Protein AF-A0AAV9CHT3-F1 (afdb_monomer_lite)

Organism: Acorus calamus (NCBI:txid4465)

Radius of gyration: 25.02 Å; chains: 1; bounding box: 63×38×76 Å

InterPro domains:
  IPR001828 Receptor, ligand binding region [PF01094] (1-89)
  IPR015683 Ionotropic glutamate receptor [PTHR34836] (1-93)
  IPR028082 Periplasmic binding protein-like I [SSF53822] (1-90)

Foldseek 3Di:
DDDFDEDEDEQVVVLCPLVDDVVVVVVRSYYDYDHDDDDPDPVVVVVQVVQQVVCCVVPVPDRRDGDGPVVVVVVVVVVVVVVVVVVVVVVVVVVVVVVVVVVVVVPDD

Sequence (109 aa):
MGEGSVWITTDGLTNLLDTMHPSEIDSMQGVVGVRPYIRKTRKNVEFLERWKKRFHEDYPDIDASEPIVYDLWAYDSLQALSVAVEQAWRVNFDVEITGNETMSRLGSP

Secondary structure (DSSP, 8-state):
-PPPP-EEE-HHHHTTGGGS-HHHHHHTS-EEE--------HHHHHHHHHHHHHHHHH-TTS--PPPPHHHHHHHHHHHHHHHHHHHHHHHHHHHHHHHHHHHHHHS--

pLDDT: mean 84.98, std 11.6, range [46.84, 98.0]

Structure (mmCIF, N/CA/C/O backbone):
data_AF-A0AAV9CHT3-F1
#
_entry.id   AF-A0AAV9CHT3-F1
#
loop_
_atom_site.group_PDB
_atom_site.id
_atom_site.type_symbol
_atom_site.label_atom_id
_atom_site.label_alt_id
_atom_site.label_comp_id
_atom_site.label_asym_id
_atom_site.label_entity_id
_atom_site.label_seq_id
_atom_site.pdbx_PDB_ins_code
_atom_site.Cartn_x
_atom_site.Cartn_y
_atom_site.Cartn_z
_atom_site.occupancy
_atom_site.B_iso_or_equiv
_atom_site.auth_seq_id
_atom_site.auth_comp_id
_atom_site.auth_asym_id
_atom_site.auth_atom_id
_atom_site.pdbx_PDB_model_num
ATOM 1 N N . MET A 1 1 ? -32.438 -6.574 22.248 1.00 46.84 1 MET A N 1
ATOM 2 C CA . MET A 1 1 ? -31.022 -6.212 22.037 1.00 46.84 1 MET A CA 1
ATOM 3 C C . MET A 1 1 ? -30.484 -7.216 21.041 1.00 46.84 1 MET A C 1
ATOM 5 O O . MET A 1 1 ? -30.465 -8.390 21.375 1.00 46.84 1 MET A O 1
ATOM 9 N N . GLY A 1 2 ? -30.246 -6.797 19.796 1.00 59.62 2 GLY A N 1
ATOM 10 C CA . GLY A 1 2 ? -29.737 -7.692 18.755 1.00 59.62 2 GLY A CA 1
ATOM 11 C C . GLY A 1 2 ? -28.269 -8.000 19.017 1.00 59.62 2 GLY A C 1
ATOM 12 O O . GLY A 1 2 ? -27.523 -7.102 19.401 1.00 59.62 2 GLY A O 1
ATOM 13 N N . GLU A 1 3 ? -27.888 -9.262 18.876 1.00 74.50 3 GLU A N 1
ATOM 14 C CA . GLU A 1 3 ? -26.504 -9.708 19.013 1.00 74.50 3 GLU A CA 1
ATOM 15 C C . GLU A 1 3 ? -25.654 -9.006 17.942 1.00 74.50 3 GLU A C 1
ATOM 17 O O . GLU A 1 3 ? -25.982 -9.049 16.755 1.00 74.50 3 GLU A O 1
ATOM 22 N N . GLY A 1 4 ? -24.611 -8.283 18.361 1.00 77.31 4 GLY A N 1
ATOM 23 C CA . GLY A 1 4 ? -23.690 -7.629 17.430 1.00 77.31 4 GLY A CA 1
ATOM 24 C C . GLY A 1 4 ? -23.019 -8.666 16.529 1.00 77.31 4 GLY A C 1
ATOM 25 O O . GLY A 1 4 ? -22.645 -9.742 16.995 1.00 77.31 4 GLY A O 1
ATOM 26 N N . SER A 1 5 ? -22.887 -8.358 15.240 1.00 85.69 5 SER A N 1
ATOM 27 C CA . SER A 1 5 ? -22.200 -9.225 14.276 1.00 85.69 5 SER A CA 1
ATOM 28 C C . SER A 1 5 ? -20.730 -8.827 14.143 1.00 85.69 5 SER A C 1
ATOM 30 O O . SER A 1 5 ? -20.398 -7.650 14.236 1.00 85.69 5 SER A O 1
ATOM 32 N N . VAL A 1 6 ? -19.850 -9.806 13.913 1.00 90.88 6 VAL A N 1
ATOM 33 C CA . VAL A 1 6 ? -18.422 -9.578 13.635 1.00 90.88 6 VAL A CA 1
ATOM 34 C C . VAL A 1 6 ? -18.067 -10.203 12.294 1.00 90.88 6 VAL A C 1
ATOM 36 O O . VAL A 1 6 ? -18.421 -11.351 12.024 1.00 90.88 6 VAL A O 1
ATOM 39 N N . TRP A 1 7 ? -17.329 -9.465 11.471 1.00 92.56 7 TRP A N 1
ATOM 40 C CA . TRP A 1 7 ? -16.829 -9.928 10.182 1.00 92.56 7 TRP A CA 1
ATOM 41 C C . TRP A 1 7 ? -15.420 -10.491 10.316 1.00 92.56 7 TRP A C 1
ATOM 43 O O . TRP A 1 7 ? -14.541 -9.862 10.906 1.00 92.56 7 TRP A O 1
ATOM 53 N N . ILE A 1 8 ? -15.194 -11.655 9.710 1.00 94.25 8 ILE A N 1
ATOM 54 C CA . ILE A 1 8 ? -13.856 -12.199 9.481 1.00 94.25 8 ILE A CA 1
ATOM 55 C C . ILE A 1 8 ? -13.530 -11.971 8.011 1.00 94.25 8 ILE A C 1
ATOM 57 O O . ILE A 1 8 ? -14.248 -12.441 7.129 1.00 94.25 8 ILE A O 1
ATOM 61 N N . THR A 1 9 ? -12.464 -11.227 7.751 1.00 94.38 9 THR A N 1
ATOM 62 C CA . THR A 1 9 ? -12.089 -10.793 6.405 1.00 94.38 9 THR A CA 1
ATOM 63 C C . THR A 1 9 ? -10.811 -11.479 5.948 1.00 94.38 9 THR A C 1
ATOM 65 O O . THR A 1 9 ? -9.919 -11.780 6.743 1.00 94.38 9 THR A O 1
ATOM 68 N N . THR A 1 10 ? -10.738 -11.756 4.650 1.00 94.12 10 THR A N 1
ATOM 69 C CA . THR A 1 10 ? -9.500 -12.192 4.003 1.00 94.12 10 THR A CA 1
ATOM 70 C C . THR A 1 10 ? -8.595 -10.990 3.766 1.00 94.12 10 THR A C 1
ATOM 72 O O . THR A 1 10 ? -9.066 -9.852 3.716 1.00 94.12 10 THR A O 1
ATOM 75 N N . ASP A 1 11 ? -7.313 -11.249 3.523 1.00 90.75 11 ASP A N 1
ATOM 76 C CA . ASP A 1 11 ? -6.328 -10.219 3.187 1.00 90.75 11 ASP A CA 1
ATOM 77 C C . ASP A 1 11 ? -6.762 -9.316 2.027 1.00 90.75 11 ASP A C 1
ATOM 79 O O . ASP A 1 11 ? -6.566 -8.107 2.110 1.00 90.75 11 ASP A O 1
ATOM 83 N N . GLY A 1 12 ? -7.439 -9.877 1.020 1.00 89.75 12 GLY A N 1
ATOM 84 C CA . GLY A 1 12 ? -8.187 -9.150 -0.015 1.00 89.75 12 GLY A CA 1
ATOM 85 C C . GLY A 1 12 ? -8.878 -7.890 0.495 1.00 89.75 12 GLY A C 1
ATOM 86 O O . GLY A 1 12 ? -8.546 -6.772 0.109 1.00 89.75 12 GLY A O 1
ATOM 87 N N . LEU A 1 13 ? -9.836 -8.093 1.396 1.00 91.00 13 LEU A N 1
ATOM 88 C CA . LEU A 1 13 ? -10.651 -7.021 1.945 1.00 91.00 13 LEU A CA 1
ATOM 89 C C . LEU A 1 13 ? -9.909 -6.253 3.042 1.00 91.00 13 LEU A C 1
ATOM 91 O O . LEU A 1 13 ? -9.994 -5.031 3.078 1.00 91.00 13 LEU A O 1
ATOM 95 N N . THR A 1 14 ? -9.140 -6.934 3.900 1.00 92.50 14 THR A N 1
ATOM 96 C CA . THR A 1 14 ? -8.408 -6.286 4.999 1.00 92.50 14 THR A CA 1
ATOM 97 C C . THR A 1 14 ? -7.439 -5.210 4.498 1.00 92.50 14 THR A C 1
ATOM 99 O O . THR A 1 14 ? -7.319 -4.170 5.138 1.00 92.50 14 THR A O 1
ATOM 102 N N . ASN A 1 15 ? -6.771 -5.420 3.357 1.00 90.19 15 ASN A N 1
ATOM 103 C CA . ASN A 1 15 ? -5.864 -4.423 2.770 1.00 90.19 15 ASN A CA 1
ATOM 104 C C . ASN A 1 15 ? -6.590 -3.198 2.191 1.00 90.19 15 ASN A C 1
ATOM 106 O O . ASN A 1 15 ? -5.945 -2.181 1.972 1.00 90.19 15 ASN A O 1
ATOM 110 N N . LEU A 1 16 ? -7.897 -3.286 1.930 1.00 88.25 16 LEU A N 1
ATOM 111 C CA . LEU A 1 16 ? -8.692 -2.198 1.354 1.00 88.25 16 LEU A CA 1
ATOM 112 C C . LEU A 1 16 ? -9.424 -1.368 2.410 1.00 88.25 16 LEU A C 1
ATOM 114 O O . LEU A 1 16 ? -9.884 -0.275 2.093 1.00 88.25 16 LEU A O 1
ATOM 118 N N . LEU A 1 17 ? -9.512 -1.845 3.657 1.00 89.12 17 LEU A N 1
ATOM 119 C CA . LEU A 1 17 ? -10.226 -1.142 4.729 1.00 89.12 17 LEU A CA 1
ATOM 120 C C . LEU A 1 17 ? -9.690 0.278 4.940 1.00 89.12 17 LEU A C 1
ATOM 122 O O . LEU A 1 17 ? -10.479 1.197 5.109 1.00 89.12 17 LEU A O 1
ATOM 126 N N . ASP A 1 18 ? -8.372 0.473 4.835 1.00 82.38 18 ASP A N 1
ATOM 127 C CA . ASP A 1 18 ? -7.726 1.784 4.999 1.00 82.38 18 ASP A CA 1
ATOM 128 C C . ASP A 1 18 ? -8.125 2.798 3.898 1.00 82.38 18 ASP A C 1
ATOM 130 O O . ASP A 1 18 ? -7.897 3.996 4.047 1.00 82.38 18 ASP A O 1
ATOM 134 N N . THR A 1 19 ? -8.734 2.329 2.801 1.00 82.56 19 THR A N 1
ATOM 135 C CA . THR A 1 19 ? -9.230 3.163 1.689 1.00 82.56 19 THR A CA 1
ATOM 136 C C . THR A 1 19 ? -10.740 3.414 1.729 1.00 82.56 19 THR A C 1
ATOM 138 O O . THR A 1 19 ? -11.242 4.245 0.974 1.00 82.56 19 THR A O 1
ATOM 141 N N . MET A 1 20 ? -11.476 2.700 2.586 1.00 87.00 20 MET A N 1
ATOM 142 C CA . MET A 1 20 ? -12.930 2.825 2.692 1.00 87.00 20 MET A CA 1
ATOM 143 C C . MET A 1 20 ? -13.324 4.059 3.497 1.00 87.00 20 MET A C 1
ATOM 145 O O . MET A 1 20 ? -12.599 4.517 4.382 1.00 87.00 20 MET A O 1
ATOM 149 N N . HIS A 1 21 ? -14.519 4.585 3.227 1.00 88.25 21 HIS A N 1
ATOM 150 C CA . HIS A 1 21 ? -15.044 5.677 4.034 1.00 88.25 21 HIS A CA 1
ATOM 151 C C . HIS A 1 21 ? -15.330 5.181 5.468 1.00 88.25 21 HIS A C 1
ATOM 153 O O . HIS A 1 21 ? -15.886 4.090 5.625 1.00 88.25 21 HIS A O 1
ATOM 159 N N . PRO A 1 22 ? -15.043 5.965 6.529 1.00 88.75 22 PRO A N 1
ATOM 160 C CA . PRO A 1 22 ? -15.253 5.528 7.914 1.00 88.75 22 PRO A CA 1
ATOM 161 C C . PRO A 1 22 ? -16.662 4.987 8.200 1.00 88.75 22 PRO A C 1
ATOM 163 O O . PRO A 1 22 ? -16.810 3.998 8.909 1.00 88.75 22 PRO A O 1
ATOM 166 N N . SER A 1 23 ? -17.696 5.561 7.572 1.00 91.88 23 SER A N 1
ATOM 167 C CA . SER A 1 23 ? -19.081 5.086 7.721 1.00 91.88 23 SER A CA 1
ATOM 168 C C . SER A 1 23 ? -19.320 3.668 7.191 1.00 91.88 23 SER A C 1
ATOM 170 O O . SER A 1 23 ? -20.215 2.978 7.673 1.00 91.88 23 SER A O 1
ATOM 172 N N . GLU A 1 24 ? -18.565 3.238 6.177 1.00 90.12 24 GLU A N 1
ATOM 173 C CA . GLU A 1 24 ? -18.646 1.878 5.635 1.00 90.12 24 GLU A CA 1
ATOM 174 C C . GLU A 1 24 ? -18.065 0.884 6.642 1.00 90.12 24 GLU A C 1
ATOM 176 O O . GLU A 1 24 ? -18.703 -0.124 6.943 1.00 90.12 24 GLU A O 1
ATOM 181 N N . ILE A 1 25 ? -16.921 1.220 7.244 1.00 89.44 25 ILE A N 1
ATOM 182 C CA . ILE A 1 25 ? -16.278 0.416 8.291 1.00 89.44 25 ILE A CA 1
ATOM 183 C C . ILE A 1 25 ? -17.169 0.349 9.540 1.00 89.44 25 ILE A C 1
ATOM 185 O O . ILE A 1 25 ? -17.397 -0.737 10.076 1.00 89.44 25 ILE A O 1
ATOM 189 N N . ASP A 1 26 ? -17.742 1.478 9.967 1.00 89.25 26 ASP A N 1
ATOM 190 C CA . ASP A 1 26 ? -18.636 1.553 11.131 1.00 89.25 26 ASP A CA 1
ATOM 191 C C . ASP A 1 26 ? -19.886 0.675 10.959 1.00 89.25 26 ASP A C 1
ATOM 193 O O . ASP A 1 26 ? -20.367 0.060 11.917 1.00 89.25 26 ASP A O 1
ATOM 197 N N . SER A 1 27 ? -20.395 0.557 9.727 1.00 90.62 27 SER A N 1
ATOM 198 C CA . SER A 1 27 ? -21.557 -0.284 9.416 1.00 90.62 27 SER A CA 1
ATOM 199 C C . SER A 1 27 ? -21.308 -1.778 9.646 1.00 90.62 27 SER A C 1
ATOM 201 O O . SER A 1 27 ? -22.255 -2.533 9.872 1.00 90.62 27 SER A O 1
ATOM 203 N N . MET A 1 28 ? -20.043 -2.208 9.641 1.00 90.69 28 MET A N 1
ATOM 204 C CA . MET A 1 28 ? -19.671 -3.607 9.832 1.00 90.69 28 MET A CA 1
ATOM 205 C C . MET A 1 28 ? -19.772 -4.048 11.301 1.00 90.69 28 MET A C 1
ATOM 207 O O . MET A 1 28 ? -19.753 -5.244 11.558 1.00 90.69 28 MET A O 1
ATOM 211 N N . GLN A 1 29 ? -19.913 -3.130 12.271 1.00 90.19 29 GLN A N 1
ATOM 212 C CA . GLN A 1 29 ? -20.116 -3.423 13.709 1.00 90.19 29 GLN A CA 1
ATOM 213 C C . GLN A 1 29 ? -19.012 -4.265 14.393 1.00 90.19 29 GLN A C 1
ATOM 215 O O . GLN A 1 29 ? -19.133 -4.614 15.568 1.00 90.19 29 GLN A O 1
ATOM 220 N N . GLY A 1 30 ? -17.913 -4.539 13.686 1.00 88.69 30 GLY A N 1
ATOM 221 C CA . GLY A 1 30 ? -16.745 -5.277 14.158 1.00 88.69 30 GLY A CA 1
ATOM 222 C C . GLY A 1 30 ? -16.071 -6.031 13.013 1.00 88.69 30 GLY A C 1
ATOM 223 O O . GLY A 1 30 ? -16.718 -6.807 12.314 1.00 88.69 30 GLY A O 1
ATOM 224 N N . VAL A 1 31 ? -14.765 -5.832 12.821 1.00 92.88 31 VAL A N 1
ATOM 225 C CA . VAL A 1 31 ? -13.989 -6.489 11.758 1.00 92.88 31 VAL A CA 1
ATOM 226 C C . VAL A 1 31 ? -12.695 -7.052 12.325 1.00 92.88 31 VAL A C 1
ATOM 228 O O . VAL A 1 31 ? -11.944 -6.356 13.005 1.00 92.88 31 VAL A O 1
ATOM 231 N N . VAL A 1 32 ? -12.417 -8.311 12.002 1.00 94.00 32 VAL A N 1
ATOM 232 C CA . VAL A 1 32 ? -11.131 -8.967 12.234 1.00 94.00 32 VAL A CA 1
ATOM 233 C C . VAL A 1 32 ? -10.613 -9.480 10.897 1.00 94.00 32 VAL A C 1
ATOM 235 O O . VAL A 1 32 ? -11.356 -10.043 10.094 1.00 94.00 32 VAL A O 1
ATOM 238 N N . GLY A 1 33 ? -9.331 -9.272 10.629 1.00 93.19 33 GLY A N 1
ATOM 239 C CA . GLY A 1 33 ? -8.716 -9.648 9.366 1.00 93.19 33 GLY A CA 1
ATOM 240 C C . GLY A 1 33 ? -7.229 -9.912 9.510 1.00 93.19 33 GLY A C 1
ATOM 241 O O . GLY A 1 33 ? -6.635 -9.697 10.569 1.00 93.19 33 GLY A O 1
ATOM 242 N N . VAL A 1 34 ? -6.629 -10.378 8.424 1.00 92.88 34 VAL A N 1
ATOM 243 C CA . VAL A 1 34 ? -5.186 -10.597 8.311 1.00 92.88 34 VAL A CA 1
ATOM 244 C C . VAL A 1 34 ? -4.660 -9.763 7.157 1.00 92.88 34 VAL A C 1
ATOM 246 O O . VAL A 1 34 ? -5.336 -9.618 6.150 1.00 92.88 34 VAL A O 1
ATOM 249 N N . ARG A 1 35 ? -3.449 -9.221 7.272 1.00 90.69 35 ARG A N 1
ATOM 250 C CA . ARG A 1 35 ? -2.804 -8.513 6.161 1.00 90.69 35 ARG A CA 1
ATOM 251 C C . ARG A 1 35 ? -1.343 -8.924 6.022 1.00 90.69 35 ARG A C 1
ATOM 253 O O . ARG A 1 35 ? -0.706 -9.201 7.046 1.00 90.69 35 ARG A O 1
ATOM 260 N N . PRO A 1 36 ? -0.792 -8.969 4.797 1.00 90.00 36 PRO A N 1
ATOM 261 C CA . PRO A 1 36 ? 0.609 -9.286 4.593 1.00 90.00 36 PRO A CA 1
ATOM 262 C C . PRO A 1 36 ? 1.504 -8.288 5.326 1.00 90.00 36 PRO A C 1
ATOM 264 O O . PRO A 1 36 ? 1.335 -7.073 5.230 1.00 90.00 36 PRO A O 1
ATOM 267 N N . TYR A 1 37 ? 2.483 -8.804 6.063 1.00 89.00 37 TYR A N 1
ATOM 268 C CA . TYR A 1 37 ? 3.453 -7.955 6.736 1.00 89.00 37 TYR A CA 1
ATOM 269 C C . TYR A 1 37 ? 4.553 -7.524 5.764 1.00 89.00 37 TYR A C 1
ATOM 271 O O . TYR A 1 37 ? 5.405 -8.325 5.369 1.00 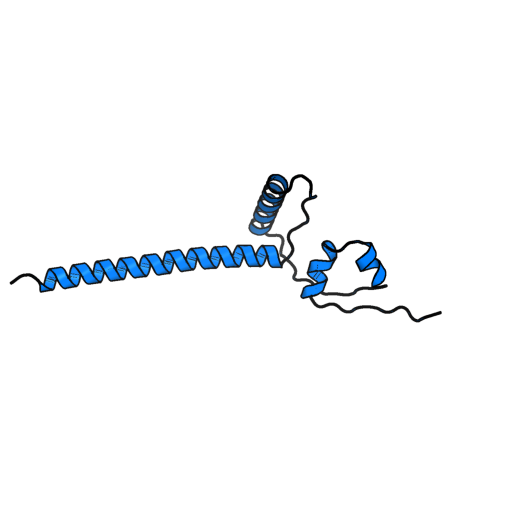89.00 37 TYR A O 1
ATOM 279 N N . ILE A 1 38 ? 4.575 -6.236 5.422 1.00 86.19 38 ILE A N 1
ATOM 280 C CA . ILE A 1 38 ? 5.658 -5.642 4.639 1.00 86.19 38 ILE A CA 1
ATOM 281 C C . ILE A 1 38 ? 6.809 -5.301 5.589 1.00 86.19 38 ILE A C 1
ATOM 283 O O . ILE A 1 38 ? 6.728 -4.387 6.413 1.00 86.19 38 ILE A O 1
ATOM 287 N N . ARG A 1 39 ? 7.915 -6.045 5.478 1.00 89.88 39 ARG A N 1
ATOM 288 C CA . ARG A 1 39 ? 9.128 -5.772 6.263 1.00 89.88 39 ARG A CA 1
ATOM 289 C C . ARG A 1 39 ? 9.650 -4.367 5.958 1.00 89.88 39 ARG A C 1
ATOM 291 O O . ARG A 1 39 ? 9.841 -4.010 4.795 1.00 89.88 39 ARG A O 1
ATOM 298 N N . LYS A 1 40 ? 9.975 -3.602 7.002 1.00 90.12 40 LYS A N 1
ATOM 299 C CA . LYS A 1 40 ? 10.660 -2.307 6.875 1.00 90.12 40 LYS A CA 1
ATOM 300 C C . LYS A 1 40 ? 12.122 -2.524 6.486 1.00 90.12 40 LYS A C 1
ATOM 302 O O . LYS A 1 40 ? 12.990 -2.689 7.336 1.00 90.12 40 LYS A O 1
ATOM 307 N N . THR A 1 41 ? 12.378 -2.574 5.186 1.00 94.00 41 THR A N 1
ATOM 308 C CA . THR A 1 41 ? 13.725 -2.617 4.606 1.00 94.00 41 THR A CA 1
ATOM 309 C C . THR A 1 41 ? 14.055 -1.257 4.001 1.00 94.00 41 THR A C 1
ATOM 311 O O . THR A 1 41 ? 13.145 -0.512 3.642 1.00 94.00 41 THR A O 1
ATOM 314 N N . ARG A 1 42 ? 15.345 -0.940 3.825 1.00 95.12 42 ARG A N 1
ATOM 315 C CA . ARG A 1 42 ? 15.765 0.306 3.160 1.00 95.12 42 ARG A CA 1
ATOM 316 C C . ARG A 1 42 ? 15.101 0.480 1.786 1.00 95.12 42 ARG A C 1
ATOM 318 O O . ARG A 1 42 ? 14.579 1.547 1.505 1.00 95.12 42 ARG A O 1
ATOM 325 N N . LYS A 1 43 ? 15.039 -0.589 0.981 1.00 91.38 43 LYS A N 1
ATOM 326 C CA . LYS A 1 43 ? 14.387 -0.574 -0.34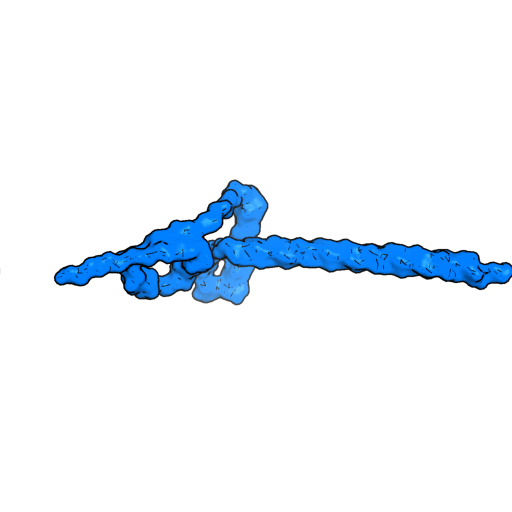0 1.00 91.38 43 LYS A CA 1
ATOM 327 C C . LYS A 1 43 ? 12.900 -0.206 -0.260 1.00 91.38 43 LYS A C 1
ATOM 329 O O . LYS A 1 43 ? 12.437 0.598 -1.060 1.00 91.38 43 LYS A O 1
ATOM 334 N N . ASN A 1 44 ? 12.175 -0.762 0.713 1.00 89.75 44 ASN A N 1
ATOM 335 C CA . ASN A 1 44 ? 10.744 -0.491 0.883 1.00 89.75 44 ASN A CA 1
ATOM 336 C C . ASN A 1 44 ? 10.487 0.932 1.392 1.00 89.75 44 ASN A C 1
ATOM 338 O O . ASN A 1 44 ? 9.525 1.561 0.969 1.00 89.75 44 ASN A O 1
ATOM 342 N N . VAL A 1 45 ? 11.359 1.452 2.263 1.00 91.56 45 VAL A N 1
ATOM 343 C CA . VAL A 1 45 ? 11.290 2.849 2.721 1.00 91.56 45 VAL A CA 1
ATOM 344 C C . VAL A 1 45 ? 11.540 3.806 1.555 1.00 91.56 45 VAL A C 1
ATOM 346 O O . VAL A 1 45 ? 10.727 4.688 1.309 1.00 91.56 45 VAL A O 1
ATOM 349 N N . GLU A 1 46 ? 12.600 3.578 0.777 1.00 93.25 46 GLU A N 1
ATOM 350 C CA . GLU A 1 46 ? 12.905 4.389 -0.408 1.00 93.25 46 GLU A CA 1
ATOM 351 C C . GLU A 1 46 ? 11.776 4.324 -1.452 1.00 93.25 46 GLU A C 1
ATOM 353 O O . GLU A 1 46 ? 11.478 5.322 -2.106 1.00 93.25 46 GLU A O 1
ATOM 358 N N . PHE A 1 47 ? 11.141 3.159 -1.634 1.00 90.69 47 PHE A N 1
ATOM 359 C CA . PHE A 1 47 ? 9.957 3.023 -2.486 1.00 90.69 47 PHE A CA 1
ATOM 360 C C . PHE A 1 47 ? 8.792 3.870 -1.967 1.00 90.69 47 PHE A C 1
ATOM 362 O O . PHE A 1 47 ? 8.223 4.640 -2.735 1.00 90.69 47 PHE A O 1
ATOM 369 N N . LEU A 1 48 ? 8.477 3.772 -0.673 1.00 90.44 48 LEU A N 1
ATOM 370 C CA . LEU A 1 48 ? 7.385 4.513 -0.046 1.00 90.44 48 LEU A CA 1
ATOM 371 C C . LEU A 1 48 ? 7.570 6.031 -0.178 1.00 90.44 48 LEU A C 1
ATOM 373 O O . LEU A 1 48 ? 6.618 6.743 -0.482 1.00 90.44 48 LEU A O 1
ATOM 377 N N . GLU A 1 49 ? 8.791 6.528 0.014 1.00 91.81 49 GLU A N 1
ATOM 378 C CA . GLU A 1 49 ? 9.116 7.949 -0.156 1.00 91.81 49 GLU A CA 1
ATOM 379 C C . GLU A 1 49 ? 8.916 8.411 -1.605 1.00 91.81 49 GLU A C 1
ATOM 381 O O . GLU A 1 49 ? 8.285 9.443 -1.843 1.00 91.81 49 GLU A O 1
ATOM 386 N N . ARG A 1 50 ? 9.400 7.631 -2.585 1.00 92.31 50 ARG A N 1
ATOM 387 C CA . ARG A 1 50 ? 9.180 7.928 -4.011 1.00 92.31 50 ARG A CA 1
ATOM 388 C C . ARG A 1 50 ? 7.700 7.894 -4.375 1.00 92.31 50 ARG A C 1
ATOM 390 O O . ARG A 1 50 ? 7.252 8.773 -5.105 1.00 92.31 50 ARG A O 1
ATOM 397 N N . TRP A 1 51 ? 6.964 6.910 -3.863 1.00 90.31 51 TRP A N 1
ATOM 398 C CA . TRP A 1 51 ? 5.527 6.773 -4.074 1.00 90.31 51 TRP A CA 1
ATOM 399 C C . TRP A 1 51 ? 4.775 7.992 -3.547 1.00 90.31 51 TRP A C 1
ATOM 401 O O . TRP A 1 51 ? 4.096 8.652 -4.323 1.00 90.31 51 TRP A O 1
ATOM 411 N N . LYS A 1 52 ? 4.956 8.351 -2.268 1.00 89.19 52 LYS A N 1
ATOM 412 C CA . LYS A 1 52 ? 4.281 9.506 -1.648 1.00 89.19 52 LYS A CA 1
ATOM 413 C C . LYS A 1 52 ? 4.567 10.799 -2.404 1.00 89.19 52 LYS A C 1
ATOM 415 O O . LYS A 1 52 ? 3.646 11.563 -2.677 1.00 89.19 52 LYS A O 1
ATOM 420 N N . LYS A 1 53 ? 5.829 11.017 -2.790 1.00 91.69 53 LYS A N 1
ATOM 421 C CA . LYS A 1 53 ? 6.218 12.180 -3.591 1.00 91.69 53 LYS A CA 1
ATOM 422 C C . LYS A 1 53 ? 5.476 12.208 -4.929 1.00 91.69 53 LYS A C 1
ATOM 424 O O . LYS A 1 53 ? 4.874 13.221 -5.261 1.00 91.69 53 LYS A O 1
ATOM 429 N N . ARG A 1 54 ? 5.518 11.108 -5.685 1.00 90.94 54 ARG A N 1
ATOM 430 C CA . ARG A 1 54 ? 4.928 11.054 -7.025 1.00 90.94 54 ARG A CA 1
ATOM 431 C C . ARG A 1 54 ? 3.405 11.136 -6.993 1.00 90.94 54 ARG A C 1
ATOM 433 O O . ARG A 1 54 ? 2.822 11.859 -7.784 1.00 90.94 54 ARG A O 1
ATOM 440 N N . PHE A 1 55 ? 2.783 10.442 -6.047 1.00 89.06 55 PHE A N 1
ATOM 441 C CA . PHE A 1 55 ? 1.339 10.461 -5.865 1.00 89.06 55 PHE A CA 1
ATOM 442 C C . PHE A 1 55 ? 0.837 11.874 -5.564 1.00 89.06 55 PHE A C 1
ATOM 444 O O . PHE A 1 55 ? -0.135 12.306 -6.163 1.00 89.06 55 PHE A O 1
ATOM 451 N N . HIS A 1 56 ? 1.533 12.620 -4.702 1.00 89.75 56 HIS A N 1
ATOM 452 C CA . HIS A 1 56 ? 1.169 14.004 -4.408 1.00 89.75 56 HIS A CA 1
ATOM 453 C C . HIS A 1 56 ? 1.381 14.950 -5.604 1.00 89.75 56 HIS A C 1
ATOM 455 O O . HIS A 1 56 ? 0.608 15.883 -5.789 1.00 89.75 56 HIS A O 1
ATOM 461 N N . GLU A 1 57 ? 2.409 14.715 -6.429 1.00 91.75 57 GLU A N 1
ATOM 462 C CA . GLU A 1 57 ? 2.614 15.465 -7.679 1.00 91.75 57 GLU A CA 1
ATOM 463 C C . GLU A 1 57 ? 1.476 15.223 -8.686 1.00 91.75 57 GLU A C 1
ATOM 465 O O . GLU A 1 57 ? 0.996 16.173 -9.304 1.00 91.75 57 GLU A O 1
ATOM 470 N N . ASP A 1 58 ? 1.044 13.969 -8.841 1.00 91.75 58 ASP A N 1
ATOM 471 C CA . ASP A 1 58 ? 0.022 13.572 -9.815 1.00 91.75 58 ASP A CA 1
ATOM 472 C C . ASP A 1 58 ? -1.415 13.847 -9.304 1.00 91.75 58 ASP A C 1
ATOM 474 O O . ASP A 1 58 ? -2.315 14.121 -10.101 1.00 91.75 58 ASP A O 1
ATOM 478 N N . TYR A 1 59 ? -1.627 13.824 -7.981 1.00 88.69 59 TYR A N 1
ATOM 479 C CA . TYR A 1 59 ? -2.921 13.993 -7.304 1.00 88.69 59 TYR A CA 1
ATOM 480 C C . TYR A 1 59 ? -2.814 14.941 -6.090 1.00 88.69 59 TYR A C 1
ATOM 482 O O . TYR A 1 59 ? -2.927 14.502 -4.944 1.00 88.69 59 TYR A O 1
ATOM 490 N N . PRO A 1 60 ? -2.624 16.254 -6.305 1.00 88.19 60 PRO A N 1
ATOM 491 C CA . PRO A 1 60 ? -2.356 17.212 -5.226 1.00 88.19 60 PRO A CA 1
ATOM 492 C C . PRO A 1 60 ? -3.517 17.390 -4.237 1.00 88.19 60 PRO A C 1
ATOM 494 O O . PRO A 1 60 ? -3.283 17.741 -3.081 1.00 88.19 60 PRO A O 1
ATOM 497 N N . ASP A 1 61 ? -4.753 17.132 -4.675 1.00 89.06 61 ASP A N 1
ATOM 498 C CA . ASP A 1 61 ? -5.968 17.276 -3.860 1.00 89.06 61 ASP A CA 1
ATOM 499 C C . ASP A 1 61 ? -6.293 16.024 -3.023 1.00 89.06 61 ASP A C 1
ATOM 501 O O . ASP A 1 61 ? -7.244 16.031 -2.239 1.00 89.06 61 ASP A O 1
ATOM 505 N N . ILE A 1 62 ? -5.532 14.938 -3.199 1.00 82.62 62 ILE A N 1
ATOM 506 C CA . ILE A 1 62 ? -5.720 13.677 -2.479 1.00 82.62 62 ILE A CA 1
ATOM 507 C C . ILE A 1 62 ? -4.574 13.524 -1.485 1.00 82.62 62 ILE A C 1
ATOM 509 O O . ILE A 1 62 ? -3.400 13.547 -1.860 1.00 82.62 62 ILE A O 1
ATOM 513 N N . ASP A 1 63 ? -4.912 13.341 -0.209 1.00 74.12 63 ASP A N 1
ATOM 514 C CA . ASP A 1 63 ? -3.897 13.028 0.789 1.00 74.12 63 ASP A CA 1
ATOM 515 C C . ASP A 1 63 ? -3.300 11.652 0.472 1.00 74.12 63 ASP A C 1
ATOM 517 O O . ASP A 1 63 ? -4.025 10.676 0.259 1.00 74.12 63 ASP A O 1
ATOM 521 N N . ALA A 1 64 ? -1.975 11.583 0.362 1.00 67.00 64 ALA A N 1
ATOM 522 C CA . ALA A 1 64 ? -1.305 10.386 -0.124 1.00 67.00 64 ALA A CA 1
ATOM 523 C C . ALA A 1 64 ? -1.464 9.252 0.898 1.00 67.00 64 ALA A C 1
ATOM 525 O O . ALA A 1 64 ? -0.754 9.210 1.909 1.00 67.00 64 ALA A O 1
ATOM 526 N N . SER A 1 65 ? -2.368 8.309 0.624 1.00 69.75 65 SER A N 1
ATOM 527 C CA . SER A 1 65 ? -2.487 7.101 1.435 1.00 69.75 65 SER A CA 1
ATOM 528 C C . SER A 1 65 ? -1.213 6.268 1.315 1.00 69.75 65 SER A C 1
ATOM 530 O O . SER A 1 65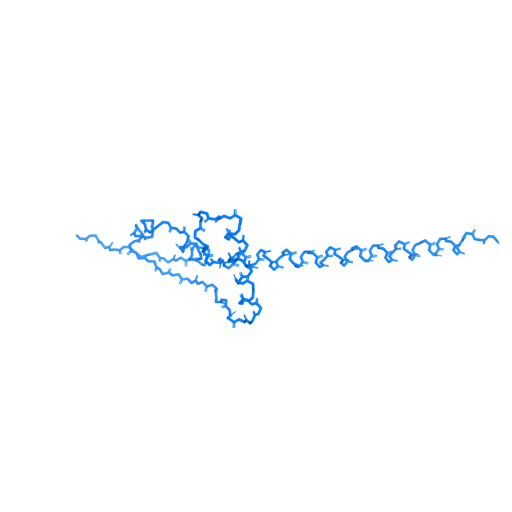 ? -0.506 6.293 0.299 1.00 69.75 65 SER A O 1
ATOM 532 N N . GLU A 1 66 ? -0.886 5.516 2.366 1.00 76.69 66 GLU A N 1
ATOM 533 C CA . GLU A 1 66 ? 0.171 4.520 2.233 1.00 76.69 66 GLU A CA 1
ATOM 534 C C . GLU A 1 66 ? -0.236 3.498 1.158 1.00 76.69 66 GLU A C 1
ATOM 536 O O . GLU A 1 66 ? -1.399 3.092 1.123 1.00 76.69 66 GLU A O 1
ATOM 541 N N . PRO A 1 67 ? 0.687 3.114 0.256 1.00 82.25 67 PRO A N 1
ATOM 542 C CA . PRO A 1 67 ? 0.409 2.115 -0.757 1.00 82.25 67 PRO A CA 1
ATOM 543 C C . PRO A 1 67 ? 0.022 0.804 -0.079 1.00 82.25 67 PRO A C 1
ATOM 545 O O . PRO A 1 67 ? 0.675 0.361 0.876 1.00 82.25 67 PRO A O 1
ATOM 548 N N . ILE A 1 68 ? -1.023 0.169 -0.594 1.00 86.31 68 ILE A N 1
ATOM 549 C CA . ILE A 1 68 ? -1.442 -1.153 -0.141 1.00 86.31 68 ILE A CA 1
ATOM 550 C C . ILE A 1 68 ? -0.506 -2.211 -0.735 1.00 86.31 68 ILE A C 1
ATOM 552 O O . ILE A 1 68 ? 0.264 -1.957 -1.664 1.00 86.31 68 ILE A O 1
ATOM 556 N N . VAL A 1 69 ? -0.554 -3.441 -0.217 1.00 88.81 69 VAL A N 1
ATOM 557 C CA . VAL A 1 69 ? 0.335 -4.523 -0.685 1.00 88.81 69 VAL A CA 1
ATOM 558 C C . VAL A 1 69 ? 0.233 -4.770 -2.200 1.00 88.81 69 VAL A C 1
ATOM 560 O O . VAL A 1 69 ? 1.226 -5.127 -2.834 1.00 88.81 69 VAL A O 1
ATOM 563 N N . TYR A 1 70 ? -0.938 -4.522 -2.793 1.00 87.69 70 TYR A N 1
ATOM 564 C CA . TYR A 1 70 ? -1.161 -4.666 -4.230 1.00 87.69 70 TYR A CA 1
ATOM 565 C C . TYR A 1 70 ? -0.385 -3.647 -5.064 1.00 87.69 70 TYR A C 1
ATOM 567 O O . TYR A 1 70 ? 0.123 -4.016 -6.122 1.00 87.69 70 TYR A O 1
ATOM 575 N N . ASP A 1 71 ? -0.203 -2.419 -4.572 1.00 87.88 71 ASP A N 1
ATOM 576 C CA . ASP A 1 71 ? 0.601 -1.400 -5.257 1.00 87.88 71 ASP A CA 1
ATOM 577 C C . ASP A 1 71 ? 2.073 -1.824 -5.319 1.00 87.88 71 ASP A C 1
ATOM 579 O O . ASP A 1 71 ? 2.730 -1.713 -6.357 1.00 87.88 71 ASP A O 1
ATOM 583 N N . LEU A 1 72 ? 2.585 -2.388 -4.218 1.00 89.62 72 LEU A N 1
ATOM 584 C CA . LEU A 1 72 ? 3.950 -2.910 -4.155 1.00 89.62 72 LEU A CA 1
ATOM 585 C C . LEU A 1 72 ? 4.142 -4.097 -5.112 1.00 89.62 72 LEU A C 1
ATOM 587 O O . LEU A 1 72 ? 5.130 -4.152 -5.841 1.00 89.62 72 LEU A O 1
ATOM 591 N N . TRP A 1 73 ? 3.190 -5.033 -5.153 1.00 91.31 73 TRP A N 1
ATOM 592 C CA . TRP A 1 73 ? 3.258 -6.177 -6.068 1.00 91.31 73 TRP A CA 1
ATOM 593 C C . TRP A 1 73 ? 3.124 -5.778 -7.532 1.00 91.31 73 TRP A C 1
ATOM 595 O O . TRP A 1 73 ? 3.799 -6.367 -8.377 1.00 91.31 73 TRP A O 1
ATOM 605 N N . ALA A 1 74 ? 2.298 -4.782 -7.850 1.00 92.88 74 ALA A N 1
ATOM 606 C CA . ALA A 1 74 ? 2.210 -4.239 -9.199 1.00 92.88 74 ALA A CA 1
ATOM 607 C C . ALA A 1 74 ? 3.556 -3.638 -9.631 1.00 92.88 74 ALA A C 1
ATOM 609 O O . ALA A 1 74 ? 4.037 -3.928 -10.728 1.00 92.88 74 ALA A O 1
ATOM 610 N N . TYR A 1 75 ? 4.208 -2.878 -8.745 1.00 91.12 75 TYR A N 1
ATOM 611 C CA . TYR A 1 75 ? 5.533 -2.314 -8.994 1.00 91.12 75 TYR A CA 1
ATOM 612 C C . TYR A 1 75 ? 6.601 -3.393 -9.233 1.00 91.12 75 TYR A C 1
ATOM 614 O O . TYR A 1 75 ? 7.349 -3.320 -10.211 1.00 91.12 75 TYR A O 1
ATOM 622 N N . ASP A 1 76 ? 6.654 -4.421 -8.385 1.00 91.44 76 ASP A N 1
ATOM 623 C CA . ASP A 1 76 ? 7.598 -5.533 -8.541 1.00 91.44 76 ASP A CA 1
ATOM 624 C C . ASP A 1 76 ? 7.314 -6.354 -9.808 1.00 91.44 76 ASP A C 1
ATOM 626 O O . ASP A 1 76 ? 8.244 -6.752 -10.511 1.00 91.44 76 ASP A O 1
ATOM 630 N N . SER A 1 77 ? 6.039 -6.555 -10.152 1.00 97.25 77 SER A N 1
ATOM 631 C CA . SER A 1 77 ? 5.634 -7.272 -11.367 1.00 97.25 77 SER A CA 1
ATOM 632 C C . SER A 1 77 ? 6.039 -6.521 -12.634 1.00 97.25 77 SER A C 1
ATOM 634 O O . SER A 1 77 ? 6.542 -7.132 -13.576 1.00 97.25 77 SER A O 1
ATOM 636 N N . LEU A 1 78 ? 5.874 -5.195 -12.658 1.00 96.81 78 LEU A N 1
ATOM 637 C CA . LEU A 1 78 ? 6.299 -4.358 -13.783 1.00 96.81 78 LEU A CA 1
ATOM 638 C C . LEU A 1 78 ? 7.822 -4.347 -13.945 1.00 96.81 78 LEU A C 1
ATOM 640 O O . LEU A 1 78 ? 8.309 -4.437 -15.071 1.00 96.81 78 LEU A O 1
ATOM 644 N N . GLN A 1 79 ? 8.575 -4.301 -12.844 1.00 94.31 79 GLN A N 1
ATOM 645 C CA . GLN A 1 79 ? 10.033 -4.443 -12.895 1.00 94.31 79 GLN A CA 1
ATOM 646 C C . GLN A 1 79 ? 10.462 -5.828 -13.396 1.00 94.31 79 GLN A C 1
ATOM 648 O O . GLN A 1 79 ? 11.372 -5.941 -14.215 1.00 94.31 79 GLN A O 1
ATOM 653 N N . ALA A 1 80 ? 9.817 -6.900 -12.932 1.00 97.50 80 ALA A N 1
ATOM 654 C CA . ALA A 1 80 ? 10.113 -8.247 -13.414 1.00 97.50 80 ALA A CA 1
ATOM 655 C C . ALA A 1 80 ? 9.824 -8.375 -14.918 1.00 97.50 80 ALA A C 1
ATOM 657 O O . ALA A 1 80 ? 10.629 -8.941 -15.661 1.00 97.50 80 ALA A O 1
ATOM 658 N N . LEU A 1 81 ? 8.711 -7.795 -15.377 1.00 98.00 81 LEU A N 1
ATOM 659 C CA . LEU A 1 81 ? 8.351 -7.747 -16.789 1.00 98.00 81 LEU A CA 1
ATOM 660 C C . LEU A 1 81 ? 9.384 -6.970 -17.614 1.00 98.00 81 LEU A C 1
ATOM 662 O O . LEU A 1 81 ? 9.788 -7.458 -18.668 1.00 98.00 81 LEU A O 1
ATOM 666 N N . SER A 1 82 ? 9.842 -5.802 -17.150 1.00 96.69 82 SER A N 1
ATOM 667 C CA . SER A 1 82 ? 10.832 -5.005 -17.885 1.00 96.69 82 SER A CA 1
ATOM 668 C C . SER A 1 82 ? 12.141 -5.771 -18.070 1.00 96.69 82 SER A C 1
ATOM 670 O O . SER A 1 82 ? 12.664 -5.839 -19.180 1.00 96.69 82 SER A O 1
ATOM 672 N N . VAL A 1 83 ? 12.619 -6.438 -17.015 1.00 97.12 83 VAL A N 1
ATOM 673 C CA . VAL A 1 83 ? 13.818 -7.286 -17.075 1.00 97.12 83 VAL A CA 1
ATOM 674 C C . VAL A 1 83 ? 13.626 -8.456 -18.045 1.00 97.12 83 VAL A C 1
ATOM 676 O O . VAL A 1 83 ? 14.522 -8.752 -18.835 1.00 97.12 83 VAL A O 1
ATOM 679 N N . ALA A 1 84 ? 12.466 -9.117 -18.023 1.00 96.38 84 ALA A N 1
ATOM 680 C CA . ALA A 1 84 ? 12.178 -10.227 -18.931 1.00 96.38 84 ALA A CA 1
ATOM 681 C C . ALA A 1 84 ? 12.156 -9.780 -20.402 1.00 96.38 84 ALA A C 1
ATOM 683 O O . ALA A 1 84 ? 12.714 -10.463 -21.262 1.00 96.38 84 ALA A O 1
ATOM 684 N N . VAL A 1 85 ? 11.563 -8.617 -20.691 1.00 96.75 85 VAL A N 1
ATOM 685 C CA . VAL A 1 85 ? 11.544 -8.030 -22.039 1.00 96.75 85 VAL A CA 1
ATOM 686 C C . VAL A 1 85 ? 12.963 -7.716 -22.515 1.00 96.75 85 VAL A C 1
ATOM 688 O O . VAL A 1 85 ? 13.330 -8.119 -23.617 1.00 96.75 85 VAL A O 1
ATOM 691 N N . GLU A 1 86 ? 13.788 -7.072 -21.687 1.00 95.62 86 GLU A N 1
ATOM 692 C CA . GLU A 1 86 ? 15.186 -6.770 -22.027 1.00 95.62 86 GLU A CA 1
ATOM 693 C C . GLU A 1 86 ? 16.000 -8.034 -22.337 1.00 95.62 86 GLU A C 1
ATOM 695 O O . GLU A 1 86 ? 16.814 -8.053 -23.265 1.00 95.62 86 GLU A O 1
ATOM 700 N N . GLN A 1 87 ? 15.778 -9.110 -21.580 1.00 94.38 87 GLN A N 1
ATOM 701 C CA . GLN A 1 87 ? 16.442 -10.392 -21.809 1.00 94.38 87 GLN A CA 1
ATOM 702 C C . GLN A 1 87 ? 15.967 -11.063 -23.098 1.00 94.38 87 GLN A C 1
ATOM 704 O O . GLN A 1 87 ? 16.799 -11.519 -23.882 1.00 94.38 87 GLN A O 1
ATOM 709 N N . ALA A 1 88 ? 14.657 -11.092 -23.349 1.00 93.19 88 ALA A N 1
ATOM 710 C CA . ALA A 1 88 ? 14.097 -11.667 -24.569 1.00 93.19 88 ALA A CA 1
ATOM 711 C C . ALA A 1 88 ? 14.623 -10.953 -25.823 1.00 93.19 88 ALA A C 1
ATOM 713 O O . ALA A 1 88 ? 14.989 -11.602 -26.802 1.00 93.19 88 ALA A O 1
ATOM 714 N N . TRP A 1 89 ? 14.728 -9.624 -25.771 1.00 88.88 89 TRP A N 1
ATOM 715 C CA . TRP A 1 89 ? 15.299 -8.826 -26.854 1.00 88.88 89 TRP A CA 1
ATOM 716 C C . TRP A 1 89 ? 16.772 -9.149 -27.091 1.00 88.88 89 TRP A C 1
ATOM 718 O O . TRP A 1 89 ? 17.162 -9.381 -28.232 1.00 88.88 89 TRP A O 1
ATOM 728 N N . ARG A 1 90 ? 17.584 -9.217 -26.030 1.00 86.06 90 ARG A N 1
ATOM 729 C CA . ARG A 1 90 ? 19.008 -9.574 -26.132 1.00 86.06 90 ARG A CA 1
ATOM 730 C C . ARG A 1 90 ? 19.208 -10.927 -26.811 1.00 86.06 90 ARG A C 1
ATOM 732 O O . ARG A 1 90 ? 19.991 -11.020 -27.747 1.00 86.06 90 ARG A O 1
ATOM 739 N N . VAL A 1 91 ? 18.455 -11.942 -26.387 1.00 83.94 91 VAL A N 1
ATOM 740 C CA . VAL A 1 91 ? 18.514 -13.282 -26.990 1.00 83.94 91 VAL A CA 1
ATOM 741 C C . VAL A 1 91 ? 18.138 -13.235 -28.471 1.00 83.94 91 VAL A C 1
ATOM 743 O O . VAL A 1 91 ? 18.796 -13.876 -29.285 1.00 83.94 91 VAL A O 1
ATOM 746 N N . ASN A 1 92 ? 17.113 -12.463 -28.842 1.00 77.81 92 ASN A N 1
ATOM 747 C CA . ASN A 1 92 ? 16.698 -12.351 -30.238 1.00 77.81 92 ASN A CA 1
ATOM 748 C C . ASN A 1 92 ? 17.783 -11.696 -31.115 1.00 77.81 92 ASN A C 1
ATOM 750 O O . ASN A 1 92 ? 18.050 -12.183 -32.211 1.00 77.81 92 ASN A O 1
ATOM 754 N N . PHE A 1 93 ? 18.458 -10.656 -30.612 1.00 73.94 93 PHE A N 1
ATOM 755 C CA . PHE A 1 93 ? 19.598 -10.039 -31.301 1.00 73.94 93 PHE A CA 1
ATOM 756 C C . PHE A 1 93 ? 20.792 -10.989 -31.434 1.00 73.94 93 PHE A C 1
ATOM 758 O O . PHE A 1 93 ? 21.385 -11.067 -32.507 1.00 73.94 93 PHE A O 1
ATOM 765 N N . ASP A 1 94 ? 21.130 -11.745 -30.386 1.00 73.12 94 ASP A N 1
ATOM 766 C CA . ASP A 1 94 ? 22.232 -12.715 -30.436 1.00 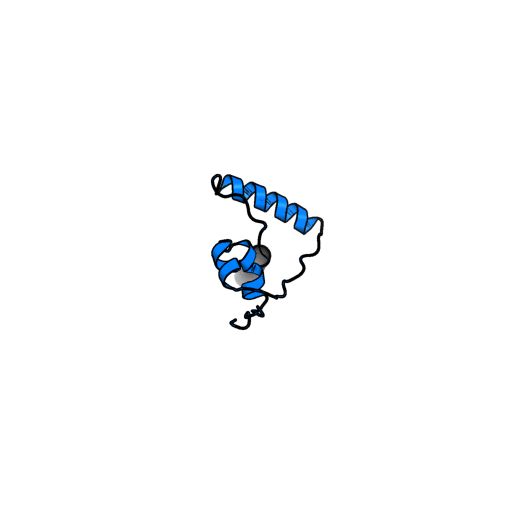73.12 94 ASP A CA 1
ATOM 767 C C . ASP A 1 94 ? 21.958 -13.826 -31.470 1.00 73.12 94 ASP A C 1
ATOM 769 O O . ASP A 1 94 ? 22.859 -14.248 -32.203 1.00 73.12 94 ASP A O 1
ATOM 773 N N . VAL A 1 95 ? 20.700 -14.273 -31.581 1.00 71.38 95 VAL A N 1
ATOM 774 C CA . VAL A 1 95 ? 20.259 -15.242 -32.599 1.00 71.3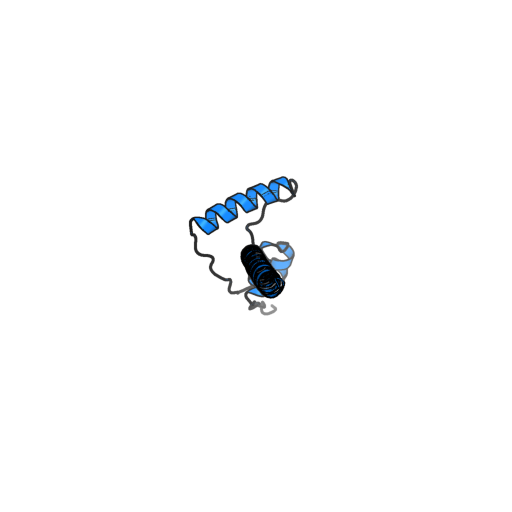8 95 VAL A CA 1
ATOM 775 C C . VAL A 1 95 ? 20.333 -14.645 -34.006 1.00 71.38 95 VAL A C 1
ATOM 777 O O . VAL A 1 95 ? 20.799 -15.322 -34.922 1.00 71.38 95 VAL A O 1
ATOM 780 N N . GLU A 1 96 ? 19.925 -13.390 -34.193 1.00 72.62 96 GLU A N 1
ATOM 781 C CA . GLU A 1 96 ? 19.978 -12.710 -35.493 1.00 72.62 96 GLU A CA 1
ATOM 782 C C . GLU A 1 96 ? 21.423 -12.486 -35.971 1.00 72.62 96 GLU A C 1
ATOM 784 O O . GLU A 1 96 ? 21.733 -12.736 -37.138 1.00 72.62 96 GLU A O 1
ATOM 789 N N . ILE A 1 97 ? 22.334 -12.106 -35.065 1.00 68.38 97 ILE A N 1
ATOM 790 C CA . ILE A 1 97 ? 23.774 -11.994 -35.346 1.00 68.38 97 ILE A CA 1
ATOM 791 C C . ILE A 1 97 ? 24.357 -13.364 -35.706 1.00 68.38 97 ILE A C 1
ATOM 793 O O . ILE A 1 97 ? 24.988 -13.529 -36.745 1.00 68.38 97 ILE A O 1
ATOM 797 N N . THR A 1 98 ? 24.083 -14.395 -34.912 1.00 67.56 98 THR A N 1
ATOM 798 C CA . THR A 1 98 ? 24.602 -15.742 -35.201 1.00 67.56 98 THR A CA 1
ATOM 799 C C . THR A 1 98 ? 24.057 -16.287 -36.532 1.00 67.56 98 THR A C 1
ATOM 801 O O . THR A 1 98 ? 24.775 -16.934 -37.301 1.00 67.56 98 THR A O 1
ATOM 804 N N . GLY A 1 99 ? 22.793 -15.998 -36.851 1.00 67.12 99 GLY A N 1
ATOM 805 C CA . GLY A 1 99 ? 22.165 -16.357 -38.123 1.00 67.12 99 GLY A CA 1
ATOM 806 C C . GLY A 1 99 ? 22.779 -15.634 -39.327 1.00 67.12 99 GLY A C 1
ATOM 807 O O . GLY A 1 99 ? 22.995 -16.248 -40.372 1.00 67.12 99 GLY A O 1
ATOM 808 N N . ASN A 1 100 ? 23.117 -14.350 -39.197 1.00 66.94 100 ASN A N 1
ATOM 809 C CA . ASN A 1 100 ? 23.717 -13.587 -40.294 1.00 66.94 100 ASN A CA 1
ATOM 810 C C . ASN A 1 100 ? 25.199 -13.954 -40.539 1.00 66.94 100 ASN A C 1
ATOM 812 O O . ASN A 1 100 ? 25.636 -14.043 -41.693 1.00 66.94 100 ASN A O 1
ATOM 816 N N . GLU A 1 101 ? 25.957 -14.279 -39.489 1.00 70.31 101 GLU A N 1
ATOM 817 C CA . GLU A 1 101 ? 27.349 -14.729 -39.593 1.00 70.31 101 GLU A CA 1
ATOM 818 C C . GLU A 1 101 ? 27.455 -16.134 -40.203 1.00 70.31 101 GLU A C 1
ATOM 820 O O . GLU A 1 101 ? 28.354 -16.418 -40.996 1.00 70.31 101 GLU A O 1
ATOM 825 N N . THR A 1 102 ? 26.520 -17.028 -39.877 1.00 64.56 102 THR A N 1
ATOM 826 C CA . THR A 1 102 ? 26.486 -18.379 -40.460 1.00 64.56 102 THR A CA 1
ATOM 827 C C . THR A 1 102 ? 26.095 -18.359 -41.937 1.00 64.56 102 THR A C 1
ATOM 829 O O . THR A 1 102 ? 26.732 -19.039 -42.744 1.00 64.56 102 THR A O 1
ATOM 832 N N . MET A 1 103 ? 25.120 -17.532 -42.326 1.00 59.78 103 MET A N 1
ATOM 833 C CA . MET A 1 103 ? 24.698 -17.387 -43.725 1.00 59.78 103 MET A CA 1
ATOM 834 C C . MET A 1 103 ? 25.757 -16.702 -44.601 1.00 59.78 103 MET A C 1
ATOM 836 O O . MET A 1 103 ? 25.959 -17.110 -45.743 1.00 59.78 103 MET A O 1
ATOM 840 N N . SER A 1 104 ? 26.482 -15.708 -44.077 1.00 66.00 104 SER A N 1
ATOM 841 C CA . SER A 1 104 ? 27.587 -15.059 -44.804 1.00 66.00 104 SER A CA 1
ATOM 842 C C . SER A 1 104 ? 28.798 -15.979 -45.004 1.00 66.00 104 SER A C 1
ATOM 844 O O . SER A 1 104 ? 29.446 -15.913 -46.046 1.00 66.00 104 SER A O 1
ATOM 846 N N . ARG A 1 105 ? 29.075 -16.899 -44.069 1.00 59.03 105 ARG A N 1
ATOM 847 C CA . ARG A 1 105 ? 30.136 -17.915 -44.213 1.00 59.03 105 ARG A CA 1
ATOM 848 C C . ARG A 1 105 ? 29.805 -19.029 -45.210 1.00 59.03 105 ARG A C 1
ATOM 850 O O . ARG A 1 105 ? 30.724 -19.601 -45.786 1.00 59.03 105 ARG A O 1
ATOM 857 N N . LEU A 1 106 ? 28.525 -19.335 -45.415 1.00 62.28 106 LEU A N 1
ATOM 858 C CA . LEU A 1 106 ? 28.060 -20.343 -46.379 1.00 62.28 106 LEU A CA 1
ATOM 859 C C . LEU A 1 106 ? 27.857 -19.782 -47.802 1.00 62.28 106 LEU A C 1
ATOM 861 O O . LEU A 1 106 ? 27.624 -20.555 -48.727 1.00 62.28 106 LEU A O 1
ATOM 865 N N . GLY A 1 107 ? 27.942 -18.459 -47.983 1.00 55.97 107 GLY A N 1
ATOM 866 C CA . GLY A 1 107 ? 27.688 -17.759 -49.248 1.00 55.97 107 GLY A CA 1
ATOM 867 C C . GLY A 1 107 ? 28.916 -17.415 -50.104 1.00 55.97 107 GLY A C 1
ATOM 868 O O . GLY A 1 107 ? 28.752 -16.720 -51.105 1.00 55.97 107 GLY A O 1
ATOM 869 N N . SER A 1 108 ? 30.122 -17.867 -49.750 1.00 50.22 108 SER A N 1
ATOM 870 C CA . SER A 1 108 ? 31.324 -17.651 -50.574 1.00 50.22 108 SER A CA 1
ATOM 871 C C . SER A 1 108 ? 31.618 -18.885 -51.445 1.00 50.22 108 SER A C 1
ATOM 873 O O . SER A 1 108 ? 31.850 -19.950 -50.868 1.00 50.22 108 SER A O 1
ATOM 875 N N . PRO A 1 109 ? 31.591 -18.778 -52.792 1.00 51.84 109 PRO A N 1
ATOM 876 C CA . PRO A 1 109 ? 32.057 -19.833 -53.695 1.00 51.84 109 PRO A CA 1
ATOM 877 C C . PRO A 1 109 ? 33.580 -20.022 -53.657 1.00 51.84 109 PRO A C 1
ATOM 879 O O . PRO A 1 109 ? 34.300 -19.056 -53.308 1.00 51.84 109 PRO A O 1
#

=== Feature glossary ===
Key to the feature types in this record:

Secondary structure (8-state, DSSP). Secondary structure is the local, repeating backbone conformation. DSSP classifies it into eight states by reading the hydrogen-bond network: three helix types (H, G, I), two β types (E, B), two non-regular types (T, S), and unstructured coil (-).

Backbone torsions (φ/ψ). Backbone d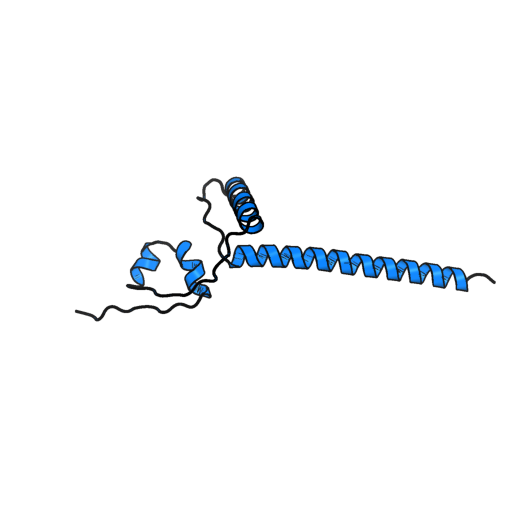ihedral angles. Every residue except chain termini has a φ (preceding-C → N → Cα → C) and a ψ (N → Cα → C → next-N). They are reported in degrees following the IUPAC sign convention. Secondary structure is essentially a statement about which (φ, ψ) basin each residue occupies.

Predicted aligned error. Predicted Aligned Error (PAE) is an AlphaFold confidence matrix: entry (i, j) is the expected error in the position of residue j, in ångströms, when the prediction is superimposed on the true structure at residue i. Low PAE within a block of residues means that block is internally rigid and well-predicted; high PAE between two blocks means their relative placement is uncertain even if each block individually is confident.

B-factor. B-factor (Debye–Waller factor) reflects atomic displacement in the crystal lattice. It is an experimental observable (units Å²), not a prediction; low values mean the atom is pinned down, high values mean it moves or is heterogeneous across the crystal.

Secondary structure (3-state, P-SEA). Three-state secondary structure (P-SEA) collapses the eight DSSP classes into helix (a), strand (b), and coil (c). P-SEA assigns these from Cα geometry alone — distances and angles — without requiring backbone oxygens, so it works on any Cα trace.

Sequence. Primary structure: the covalent order of the twenty standard amino acids along the backbone. Two proteins with the same sequence will (almost always) fold to the same structure; two with 30% identity often share a fold but not the details.

pLDDT. pLDDT is the predicted lDDT-Cα score: AlphaFold's confidence that the local environment of each residue (all inter-atomic distances within 15 Å) is correctly placed. It is a per-residue number between 0 and 100, with higher meaning more reliable.

InterPro / GO / CATH / organism. Functional annotations link the protein to curated databases. InterPro entries identify conserved domains and families by matching the sequence against member-database signatures (Pfam, PROSITE, CDD, …). Gene Ontology (GO) terms describe molecular function, biological process, and cellular component in a controlled vocabulary. CATH places the structure in a hierarchical fold classification (Class/Architecture/Topology/Homologous-superfamily). The organism is the source species.

Contact-map, Ramachandran, and PAE plots. Three diagnostic plots accompany the record. The Cα contact map visualizes the tertiary structure as a 2D adjacency matrix (8 Å cutoff, sequence-local contacts suppressed). The Ramachandran plot shows the distribution of backbone (φ, ψ) torsions, with points in the α and β basins reflecting secondary structure content. The PAE plot shows AlphaFold's inter-residue confidence as a color matrix.

mmCIF coordinates. The mmCIF table is the protein's shape written out atom by atom. For each backbone N, Cα, C, and carbonyl O, it records an (x, y, z) coordinate triple in Å plus the residue type, chain letter, and residue number.

Radius of gyration, Cα contacts, bounding box. Three whole-structure scalars: the radius of gyration (RMS distance of Cα from centroid, in Å), the count of Cα–Cα contacts (pairs closer than 8 Å and separated by more than four residues in sequence — i.e. tertiary, not local, contacts), and the bounding-box dimensions. Together they distinguish compact globular folds from extended fibres or disordered chains.

Foldseek 3Di. The Foldseek 3Di string encodes local tertiary geometry as a 20-letter alphabet — one character per residue — derived from the relative positions of nearby Cα atoms. Unlike the amino-acid sequence, 3Di is a direct function of the 3D structure, so two proteins with the same fold have similar 3Di strings even at low sequence identity.

Rendered structure images. Six rendered views show the 3D structure from the faces of a cube — i.e. along ±x, ±y, ±z. Rendering representation is drawn randomly per protein from cartoon (secondary-structure ribbons), sticks (backbone bonds), or molecular surface; coloring is either N→C rainbow (blue at the N-terminus through red at the C-terminus) or one color per chain.

Nearest PDB structures. The Foldseek neighbor list gives the closest experimentally determined structures in the PDB, ranked by structural alignment. TM-score near 1 means near-identical fold; near 0.3 means only rough topology match. This is how one finds what a novel AlphaFold prediction most resembles in the solved-structure universe.

Solvent-accessible surface area. SASA measures how much of the protein is reachable by solvent. It is computed by rolling a water-sized probe over the atomic surface and summing the exposed area (Å²). Per-residue SASA distinguishes core (buried, low SASA) from surface (exposed, high SASA) residues; total SASA is a whole-molecule size measure.